Protein AF-A0A416ZP48-F1 (afdb_monomer_lite)

Foldseek 3Di:
DFLVVLLVVLLVLCVPDDPVLSVVVSVVSVVVDVVCDRVCRVVVCVVCDHSNSVSVVSVVVVVVVD

Secondary structure (DSSP, 8-state):
--HHHHHHHHHHHHTTS-HHHHHHHHHHHHHHHHHHHHHHHHHHHHHH--HHHHHHHHHHHHHHT-

pLDDT: mean 88.85, std 8.15, range [46.56, 94.12]

Structure (mmCIF, N/CA/C/O backbone):
data_AF-A0A416ZP48-F1
#
_entry.id   AF-A0A416ZP48-F1
#
loop_
_atom_site.group_PDB
_atom_site.id
_atom_site.type_symbol
_atom_site.label_atom_id
_atom_site.label_alt_id
_atom_site.label_comp_id
_atom_site.label_asym_id
_atom_site.label_entity_id
_atom_site.label_seq_id
_atom_site.pdbx_PDB_ins_code
_atom_site.Cartn_x
_atom_site.Cartn_y
_atom_site.Cartn_z
_atom_site.occupancy
_atom_site.B_iso_or_equiv
_atom_site.auth_seq_id
_atom_site.auth_comp_id
_atom_site.auth_asym_id
_atom_site.auth_atom_id
_atom_site.pdbx_PDB_model_num
ATOM 1 N N . MET A 1 1 ? -1.897 -1.107 13.598 1.00 82.38 1 MET A N 1
ATOM 2 C CA . MET A 1 1 ? -1.274 -0.626 12.356 1.00 82.38 1 MET A CA 1
ATOM 3 C C . MET A 1 1 ? -2.264 0.312 11.717 1.00 82.38 1 MET A C 1
ATOM 5 O O . MET A 1 1 ? -3.425 -0.067 11.619 1.00 82.38 1 MET A O 1
ATOM 9 N N . THR A 1 2 ? -1.827 1.514 11.375 1.00 90.06 2 THR A N 1
ATOM 10 C CA . THR A 1 2 ? -2.631 2.478 10.611 1.00 90.06 2 THR A CA 1
ATOM 11 C C . THR A 1 2 ? -2.348 2.327 9.119 1.00 90.06 2 THR A C 1
ATOM 13 O O . THR A 1 2 ? -1.342 1.719 8.734 1.00 90.06 2 THR A O 1
ATOM 16 N N . SER A 1 3 ? -3.201 2.905 8.277 1.00 89.25 3 SER A N 1
ATOM 17 C CA . SER A 1 3 ? -2.977 3.014 6.826 1.00 89.25 3 SER A CA 1
ATOM 18 C C . SER A 1 3 ? -1.587 3.580 6.490 1.00 89.25 3 SER A C 1
ATOM 20 O O . SER A 1 3 ? -0.851 3.014 5.685 1.00 89.25 3 SER A O 1
ATOM 22 N N . GLY A 1 4 ? -1.151 4.630 7.190 1.00 91.38 4 GLY A N 1
ATOM 23 C CA . GLY A 1 4 ? 0.181 5.219 7.005 1.00 91.38 4 GLY A CA 1
ATOM 24 C C . GLY A 1 4 ? 1.339 4.277 7.364 1.00 91.38 4 GLY A C 1
ATOM 25 O O . GLY A 1 4 ? 2.336 4.211 6.643 1.00 91.38 4 GLY A O 1
ATOM 26 N N . GLU A 1 5 ? 1.223 3.504 8.450 1.00 92.94 5 GLU A N 1
ATOM 27 C CA . GLU A 1 5 ? 2.224 2.477 8.776 1.00 92.94 5 GLU A CA 1
ATOM 28 C C . GLU A 1 5 ? 2.254 1.354 7.737 1.00 92.94 5 GLU A C 1
ATOM 30 O O . GLU A 1 5 ? 3.330 0.840 7.419 1.00 92.94 5 GLU A O 1
ATOM 35 N N . TYR A 1 6 ? 1.085 0.988 7.208 1.00 93.75 6 TYR A N 1
ATOM 36 C CA . TYR A 1 6 ? 0.952 -0.009 6.157 1.00 93.75 6 TYR A CA 1
ATOM 37 C C . TYR A 1 6 ? 1.664 0.435 4.881 1.00 93.75 6 TYR A C 1
ATOM 39 O O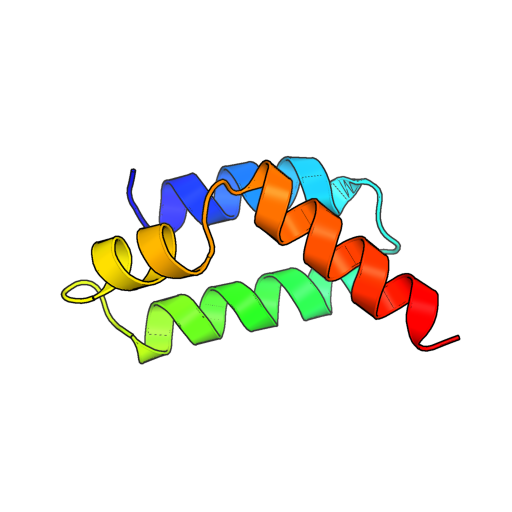 . TYR A 1 6 ? 2.560 -0.262 4.405 1.00 93.75 6 TYR A O 1
ATOM 47 N N . LEU A 1 7 ? 1.332 1.631 4.384 1.00 92.62 7 LEU A N 1
ATOM 48 C CA . LEU A 1 7 ? 1.922 2.223 3.185 1.00 92.62 7 LEU A CA 1
ATOM 49 C C . LEU A 1 7 ? 3.437 2.375 3.320 1.00 92.62 7 LEU A C 1
ATOM 51 O O . LEU A 1 7 ? 4.172 2.020 2.408 1.00 92.62 7 LEU A O 1
ATOM 55 N N . LYS A 1 8 ? 3.936 2.795 4.487 1.00 93.81 8 LYS A N 1
ATOM 56 C CA . LYS A 1 8 ? 5.381 2.913 4.735 1.00 93.81 8 LYS A CA 1
ATOM 57 C C . LYS A 1 8 ? 6.110 1.567 4.703 1.00 93.81 8 LYS A C 1
ATOM 59 O O . LYS A 1 8 ? 7.290 1.499 4.357 1.00 93.81 8 LYS A O 1
ATOM 64 N N . GLN A 1 9 ? 5.451 0.483 5.111 1.00 94.12 9 GLN A N 1
ATOM 65 C CA . GLN A 1 9 ? 6.010 -0.860 4.962 1.00 94.12 9 GLN A CA 1
ATOM 66 C C . GLN A 1 9 ? 5.934 -1.330 3.513 1.00 94.12 9 GLN A C 1
ATOM 68 O O . GLN A 1 9 ? 6.916 -1.871 3.006 1.00 94.12 9 GLN A O 1
ATOM 73 N N . LEU A 1 10 ? 4.803 -1.088 2.852 1.00 92.38 10 LEU A N 1
ATOM 74 C CA . LEU A 1 10 ? 4.587 -1.410 1.450 1.00 92.38 10 LEU A CA 1
ATOM 75 C C . LEU A 1 10 ? 5.647 -0.737 0.566 1.00 92.38 10 LEU A C 1
ATOM 77 O O . LEU A 1 10 ? 6.325 -1.425 -0.191 1.00 92.38 10 LEU A O 1
ATOM 81 N N . GLU A 1 11 ? 5.902 0.556 0.780 1.00 92.50 11 GLU A N 1
ATOM 82 C CA . GLU A 1 11 ? 6.952 1.350 0.133 1.00 92.50 11 GLU A CA 1
ATOM 83 C C . GLU A 1 11 ? 8.307 0.632 0.166 1.00 92.50 11 GLU A C 1
ATOM 85 O O . GLU A 1 11 ? 8.975 0.488 -0.857 1.00 92.50 11 GLU A O 1
ATOM 90 N N . LYS A 1 12 ? 8.712 0.108 1.330 1.00 93.44 12 LYS A N 1
ATOM 91 C CA . LYS A 1 12 ? 9.992 -0.605 1.476 1.00 93.44 12 LYS A CA 1
ATOM 92 C C . LYS A 1 12 ? 10.063 -1.873 0.634 1.00 93.44 12 LYS A C 1
ATOM 94 O O . LYS A 1 12 ? 11.146 -2.218 0.159 1.00 93.44 12 LYS A O 1
ATOM 99 N N . TYR A 1 13 ? 8.948 -2.585 0.488 1.00 91.75 13 TYR A N 1
ATOM 100 C CA . TYR A 1 13 ? 8.884 -3.784 -0.342 1.00 91.75 13 TYR A CA 1
ATOM 101 C C . TYR A 1 13 ? 8.875 -3.418 -1.827 1.00 91.75 13 TYR A C 1
ATOM 103 O O . TYR A 1 13 ? 9.632 -4.007 -2.599 1.00 91.75 13 TYR A O 1
ATOM 111 N N . LEU A 1 14 ? 8.089 -2.410 -2.206 1.00 89.38 14 LEU A N 1
ATOM 112 C CA . LEU A 1 14 ? 7.936 -1.948 -3.582 1.00 89.38 14 LEU A CA 1
ATOM 113 C C . LEU A 1 14 ? 9.142 -1.165 -4.105 1.00 89.38 14 LEU A C 1
ATOM 115 O O . LEU A 1 14 ? 9.312 -1.077 -5.311 1.00 89.38 14 LEU A O 1
ATOM 119 N N . ARG A 1 15 ? 10.047 -0.683 -3.246 1.00 88.88 15 ARG A N 1
ATOM 120 C CA . ARG A 1 15 ? 11.272 0.031 -3.656 1.00 88.88 15 ARG A CA 1
ATOM 121 C C . ARG A 1 15 ? 12.195 -0.764 -4.596 1.00 88.88 15 ARG A C 1
ATOM 123 O O . ARG A 1 15 ? 13.151 -0.213 -5.131 1.00 88.88 15 ARG A O 1
ATOM 130 N N . LYS A 1 16 ? 11.964 -2.072 -4.745 1.00 86.88 16 LYS A N 1
ATOM 131 C CA . LYS A 1 16 ? 12.674 -2.941 -5.696 1.00 86.88 16 LYS A CA 1
ATOM 132 C C . LYS A 1 16 ? 12.089 -2.907 -7.114 1.00 86.88 16 LYS A C 1
ATOM 134 O O . LYS A 1 16 ? 12.720 -3.449 -8.017 1.00 86.88 16 LYS A O 1
ATOM 139 N N . LEU A 1 17 ? 10.896 -2.344 -7.290 1.00 86.62 17 LEU A N 1
ATOM 140 C CA . LEU A 1 17 ? 10.229 -2.211 -8.580 1.00 86.62 17 LEU A CA 1
ATOM 141 C C . LEU A 1 17 ? 10.815 -1.052 -9.399 1.00 86.62 17 LEU A C 1
ATOM 143 O O . LEU A 1 17 ? 11.438 -0.146 -8.835 1.00 86.62 17 LEU A O 1
ATOM 147 N N . PRO A 1 18 ? 10.612 -1.064 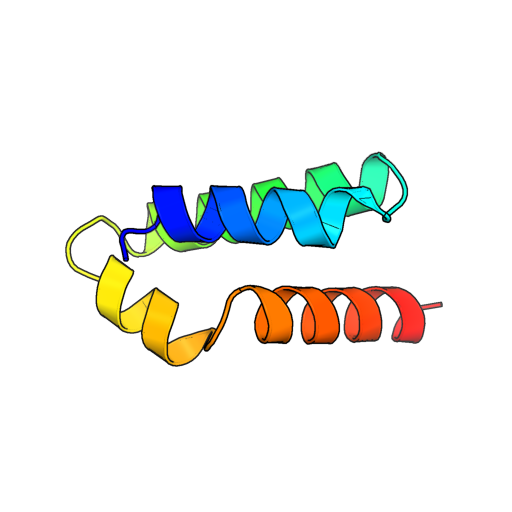-10.728 1.00 90.19 18 PRO A N 1
ATOM 148 C CA . PRO A 1 18 ? 10.817 0.114 -11.558 1.00 90.19 18 PRO A CA 1
ATOM 149 C C . PRO A 1 18 ? 10.035 1.305 -11.005 1.00 90.19 18 PRO A C 1
ATOM 151 O O . PRO A 1 18 ? 8.952 1.138 -10.452 1.00 90.19 18 PRO A O 1
ATOM 154 N N . GLN A 1 19 ? 10.570 2.511 -11.190 1.00 88.81 19 GLN A N 1
ATOM 155 C CA . GLN A 1 19 ? 9.967 3.726 -10.645 1.00 88.81 19 GLN A CA 1
ATOM 156 C C . GLN A 1 19 ? 8.499 3.895 -11.071 1.00 88.81 19 GLN A C 1
ATOM 158 O O . GLN A 1 19 ? 7.664 4.154 -10.216 1.00 88.81 19 GLN A O 1
ATOM 163 N N . SER A 1 20 ? 8.180 3.627 -12.342 1.00 89.88 20 SER A N 1
ATOM 164 C CA . SER A 1 20 ? 6.805 3.697 -12.852 1.00 89.88 20 SER A CA 1
ATOM 165 C C . SER A 1 20 ? 5.857 2.734 -12.131 1.00 89.88 20 SER A C 1
ATOM 167 O O . SER A 1 20 ? 4.789 3.152 -11.710 1.00 89.88 20 SER A O 1
ATOM 169 N N . ASP A 1 21 ? 6.245 1.465 -11.959 1.00 89.62 21 ASP A N 1
ATOM 170 C CA . ASP A 1 21 ? 5.426 0.469 -11.251 1.00 89.62 21 ASP A CA 1
ATOM 171 C C . ASP A 1 21 ? 5.284 0.810 -9.763 1.00 89.62 21 ASP A C 1
ATOM 173 O O . ASP A 1 21 ? 4.244 0.576 -9.158 1.00 89.62 21 ASP A O 1
ATOM 177 N N . TYR A 1 22 ? 6.344 1.348 -9.156 1.00 91.00 22 TYR A N 1
ATOM 178 C CA . TYR A 1 22 ? 6.321 1.805 -7.772 1.00 91.00 22 TYR A CA 1
ATOM 179 C C . TYR A 1 22 ? 5.344 2.972 -7.579 1.00 91.00 22 TYR A C 1
ATOM 181 O O . TYR A 1 22 ? 4.566 2.944 -6.629 1.00 91.00 22 TYR A O 1
ATOM 189 N N . GLU A 1 23 ? 5.389 3.983 -8.450 1.00 91.88 23 GLU A N 1
ATOM 190 C CA . GLU A 1 23 ? 4.508 5.153 -8.375 1.00 91.88 23 GLU A CA 1
ATOM 191 C C . GLU A 1 23 ? 3.045 4.737 -8.549 1.00 91.88 23 GLU A C 1
ATOM 193 O O . GLU A 1 23 ? 2.227 5.057 -7.691 1.00 91.88 23 GLU A O 1
ATOM 198 N N . ASP A 1 24 ? 2.756 3.929 -9.571 1.00 91.19 24 ASP A N 1
ATOM 199 C CA . ASP A 1 24 ? 1.415 3.408 -9.868 1.00 91.19 24 ASP A CA 1
ATOM 200 C C . ASP A 1 24 ? 0.854 2.585 -8.695 1.00 91.19 24 ASP A C 1
ATOM 202 O O . ASP A 1 24 ? -0.262 2.793 -8.221 1.00 91.19 24 ASP A O 1
ATOM 206 N N . ALA A 1 25 ? 1.683 1.706 -8.127 1.00 91.12 25 ALA A N 1
ATOM 207 C CA . ALA A 1 25 ? 1.322 0.911 -6.966 1.00 91.12 25 ALA A CA 1
ATOM 208 C C . ALA A 1 25 ? 1.038 1.763 -5.726 1.00 91.12 25 ALA A C 1
ATOM 210 O O . ALA A 1 25 ? 0.041 1.556 -5.033 1.00 91.12 25 ALA A O 1
ATOM 211 N N . MET A 1 26 ? 1.938 2.694 -5.404 1.00 92.06 26 MET A N 1
ATOM 212 C CA . MET A 1 26 ? 1.790 3.540 -4.225 1.00 92.06 26 MET A CA 1
ATOM 213 C C . MET A 1 26 ? 0.572 4.450 -4.349 1.00 92.06 26 MET A C 1
ATOM 215 O O . MET A 1 26 ? -0.127 4.634 -3.352 1.00 92.06 26 MET A O 1
ATOM 219 N N . GLU A 1 27 ? 0.294 4.971 -5.544 1.00 93.44 27 GLU A N 1
ATOM 220 C CA . GLU A 1 27 ? -0.916 5.735 -5.839 1.00 93.44 27 GLU A CA 1
ATOM 221 C C . GLU A 1 27 ? -2.161 4.871 -5.622 1.00 93.44 27 GLU A C 1
ATOM 223 O O . GLU A 1 27 ? -2.988 5.220 -4.781 1.00 93.44 27 GLU A O 1
ATOM 228 N N . TYR A 1 28 ? -2.217 3.676 -6.222 1.00 91.56 28 TYR A N 1
ATOM 229 C CA . TYR A 1 28 ? -3.332 2.738 -6.065 1.00 91.56 28 TYR A CA 1
ATOM 230 C C . TYR A 1 28 ? -3.667 2.448 -4.596 1.00 91.56 28 TYR A C 1
ATOM 232 O O . TYR A 1 28 ? -4.818 2.567 -4.174 1.00 91.56 28 TYR A O 1
ATOM 240 N N . PHE A 1 29 ? -2.671 2.083 -3.779 1.00 92.12 29 PHE A N 1
ATOM 241 C CA . PHE A 1 29 ? -2.927 1.799 -2.365 1.00 92.12 29 PHE A CA 1
ATOM 242 C C . PHE A 1 29 ? -3.294 3.061 -1.582 1.00 92.12 29 PHE A C 1
ATOM 244 O O . PHE A 1 29 ? -4.134 2.991 -0.687 1.00 92.12 29 PHE A O 1
ATOM 251 N N . THR A 1 30 ? -2.684 4.205 -1.896 1.00 92.12 30 THR A N 1
ATOM 252 C CA . THR A 1 30 ? -2.997 5.474 -1.225 1.00 92.12 30 THR A CA 1
ATOM 253 C C . THR A 1 30 ? -4.439 5.887 -1.491 1.00 92.12 30 THR A C 1
ATOM 255 O O . THR A 1 30 ? -5.152 6.213 -0.544 1.00 92.12 30 THR A O 1
ATOM 258 N N . GLU A 1 31 ? -4.889 5.812 -2.743 1.00 93.31 31 GLU A N 1
ATOM 259 C CA . GLU A 1 31 ? -6.277 6.083 -3.115 1.00 93.31 31 GLU A CA 1
ATOM 260 C C . GLU A 1 31 ? -7.236 5.079 -2.480 1.00 93.31 31 GLU A C 1
ATOM 262 O O . GLU A 1 31 ? -8.255 5.478 -1.928 1.00 93.31 31 GLU A O 1
ATOM 267 N N . TYR A 1 32 ? -6.879 3.793 -2.451 1.00 91.81 32 TYR A N 1
ATOM 268 C CA . TYR A 1 32 ? -7.705 2.765 -1.820 1.00 91.81 32 TYR A CA 1
ATOM 269 C C . TYR A 1 32 ? -7.918 3.012 -0.316 1.00 91.81 32 TYR A C 1
ATOM 271 O O . TYR A 1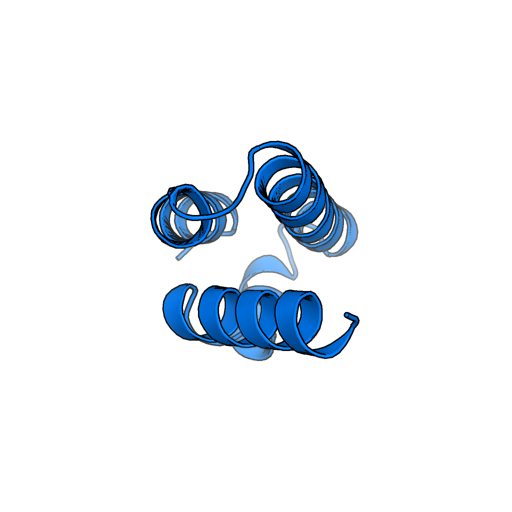 32 ? -9.033 2.893 0.192 1.00 91.81 32 TYR A O 1
ATOM 279 N N . PHE A 1 33 ? -6.868 3.413 0.408 1.00 91.94 33 PHE A N 1
ATOM 280 C CA . PHE A 1 33 ? -6.988 3.807 1.815 1.00 91.94 33 PHE A CA 1
ATOM 281 C C . PHE A 1 33 ? -7.749 5.125 2.002 1.00 91.94 33 PHE A C 1
ATOM 283 O O . PHE A 1 33 ? -8.475 5.270 2.987 1.00 91.94 33 PHE A O 1
ATOM 290 N N . ALA A 1 34 ? -7.581 6.083 1.088 1.00 91.81 34 ALA A N 1
ATOM 291 C CA . ALA A 1 34 ? -8.275 7.365 1.138 1.00 91.81 34 ALA A CA 1
ATOM 292 C C . ALA A 1 34 ? -9.786 7.212 0.894 1.00 91.81 34 ALA A C 1
ATOM 294 O O . ALA A 1 34 ? -10.569 7.814 1.626 1.00 91.81 34 ALA A O 1
ATOM 295 N N . ASP A 1 35 ? -10.179 6.382 -0.075 1.00 93.06 35 ASP A N 1
ATOM 296 C CA . ASP A 1 35 ? -11.576 6.090 -0.418 1.00 93.06 35 ASP A CA 1
ATOM 297 C C . ASP A 1 35 ? -12.294 5.345 0.713 1.00 93.06 35 ASP A C 1
ATOM 299 O O . ASP A 1 35 ? -13.395 5.714 1.119 1.00 93.06 35 ASP A O 1
ATOM 303 N N . ALA A 1 36 ? -11.622 4.357 1.312 1.00 91.81 36 ALA A N 1
ATOM 304 C CA . ALA A 1 36 ? -12.146 3.654 2.477 1.00 91.81 36 ALA A CA 1
ATOM 305 C C . ALA A 1 36 ? -12.315 4.580 3.695 1.00 91.81 36 ALA A C 1
ATOM 307 O O . ALA A 1 36 ? -13.232 4.406 4.506 1.00 91.81 36 ALA A O 1
ATOM 308 N N . GLY A 1 37 ? -11.422 5.559 3.832 1.00 89.88 37 GLY A N 1
ATOM 309 C CA . GLY A 1 37 ? -11.398 6.494 4.941 1.00 89.88 37 GLY A CA 1
ATOM 310 C C . GLY A 1 37 ? -10.867 5.889 6.250 1.00 89.88 37 GLY A C 1
ATOM 311 O O . GLY A 1 37 ? -10.681 4.675 6.391 1.00 89.88 37 GLY A O 1
ATOM 312 N N . PRO A 1 38 ? -10.628 6.741 7.261 1.00 87.94 38 PRO A N 1
ATOM 313 C CA . PRO A 1 38 ? -10.020 6.329 8.527 1.00 87.94 38 PRO A CA 1
ATOM 314 C C . PRO A 1 38 ? -10.885 5.342 9.322 1.00 87.94 38 PRO A C 1
ATOM 316 O O . PRO A 1 38 ? -10.363 4.573 10.122 1.00 87.94 38 PRO A O 1
ATOM 319 N N . GLU A 1 39 ? -12.199 5.332 9.099 1.0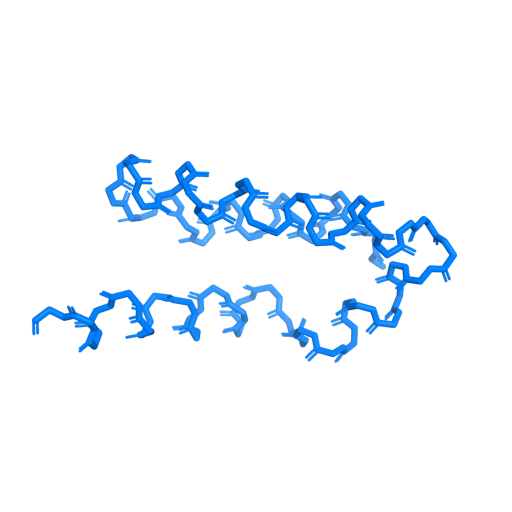0 91.38 39 GLU A N 1
ATOM 320 C CA . GLU A 1 39 ? -13.133 4.428 9.779 1.00 91.38 39 GLU A CA 1
ATOM 321 C C . GLU A 1 39 ? -12.981 2.976 9.300 1.00 91.38 39 GLU A C 1
ATOM 323 O O . GLU A 1 39 ? -13.173 2.040 10.078 1.00 91.38 39 GLU A O 1
ATOM 328 N N . ASN A 1 40 ? -12.566 2.786 8.042 1.00 91.50 40 ASN A N 1
ATOM 329 C CA . ASN A 1 40 ? -12.407 1.472 7.424 1.00 91.50 40 ASN A CA 1
ATOM 330 C C . ASN A 1 40 ? -10.943 1.047 7.264 1.00 91.50 40 ASN A C 1
ATOM 332 O O . ASN A 1 40 ? -10.693 -0.059 6.789 1.00 91.50 40 ASN A O 1
ATOM 336 N N . GLU A 1 41 ? -9.961 1.848 7.701 1.00 90.81 41 GLU A N 1
ATOM 337 C CA . GLU A 1 41 ? -8.539 1.523 7.499 1.00 90.81 41 GLU A CA 1
ATOM 338 C C . GLU A 1 41 ? -8.161 0.139 8.055 1.00 90.81 41 GLU A C 1
ATOM 340 O O . GLU A 1 41 ? -7.382 -0.596 7.454 1.00 90.81 41 GLU A O 1
ATOM 345 N N . GLN A 1 42 ? -8.754 -0.251 9.187 1.00 91.38 42 GLN A N 1
ATOM 346 C CA . GLN A 1 42 ? -8.525 -1.551 9.821 1.00 91.38 42 GLN A CA 1
ATOM 347 C C . GLN A 1 42 ? -9.134 -2.697 9.010 1.00 91.38 42 GLN A C 1
ATOM 349 O O . GLN A 1 42 ? -8.541 -3.774 8.934 1.00 91.38 42 GLN A O 1
ATOM 354 N N . ALA A 1 43 ? -10.308 -2.474 8.412 1.00 93.00 43 ALA A N 1
ATOM 355 C CA . ALA A 1 43 ? -10.953 -3.446 7.537 1.00 93.00 43 ALA A CA 1
ATOM 356 C C . ALA A 1 43 ? -10.107 -3.649 6.278 1.00 93.00 43 ALA A C 1
ATOM 358 O O . ALA A 1 43 ? -9.709 -4.775 5.998 1.00 93.00 43 ALA A O 1
ATOM 359 N N . VAL A 1 44 ? -9.695 -2.552 5.640 1.00 91.56 44 VAL A N 1
ATOM 360 C CA . VAL A 1 44 ? -8.809 -2.556 4.472 1.00 91.56 44 VAL A CA 1
ATOM 361 C C . VAL A 1 44 ? -7.499 -3.289 4.756 1.00 91.56 44 VAL A C 1
ATOM 363 O O . VAL A 1 44 ? -7.107 -4.178 4.008 1.00 91.56 44 VAL A O 1
ATOM 366 N N . ILE A 1 45 ? -6.825 -2.980 5.869 1.00 91.69 45 ILE A N 1
ATOM 367 C CA . ILE A 1 45 ? -5.595 -3.677 6.278 1.00 91.69 45 ILE A CA 1
ATOM 368 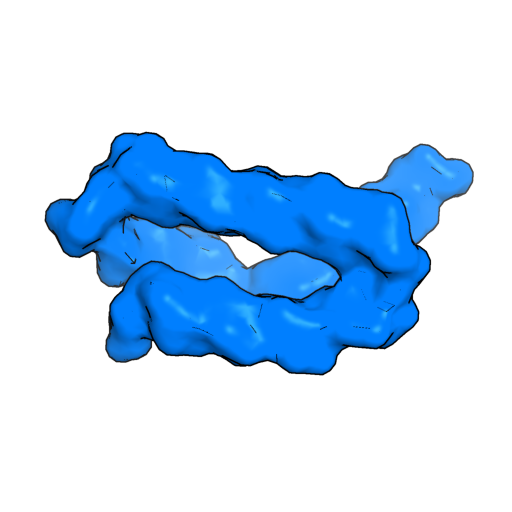C C . ILE A 1 45 ? -5.832 -5.182 6.425 1.00 91.69 45 ILE A C 1
ATOM 370 O O . ILE A 1 45 ? -4.975 -5.990 6.067 1.00 91.69 45 ILE A O 1
ATOM 374 N N . LYS A 1 46 ? -6.977 -5.571 6.986 1.00 91.56 46 LYS A N 1
ATOM 375 C CA . LYS A 1 46 ? -7.320 -6.976 7.194 1.00 91.56 46 LYS A CA 1
ATOM 376 C C . LYS A 1 46 ? -7.630 -7.686 5.875 1.00 91.56 46 LYS A C 1
ATOM 378 O O . LYS A 1 46 ? -7.250 -8.845 5.737 1.00 91.56 46 LYS A O 1
ATOM 383 N N . GLU A 1 47 ? -8.273 -7.004 4.932 1.00 91.94 47 GLU A N 1
ATOM 384 C CA . GLU A 1 47 ? -8.566 -7.513 3.589 1.00 91.94 47 GLU A CA 1
ATOM 385 C C . GLU A 1 47 ? -7.300 -7.664 2.742 1.00 91.94 47 GLU A C 1
ATOM 387 O O . GLU A 1 47 ? -7.081 -8.717 2.147 1.00 91.94 47 GLU A O 1
ATOM 392 N N . LEU A 1 48 ? -6.421 -6.660 2.754 1.00 89.88 48 LEU A N 1
ATOM 393 C CA . LEU A 1 48 ? -5.138 -6.698 2.046 1.00 89.88 48 LEU A CA 1
ATOM 394 C C . LEU A 1 48 ? -4.130 -7.673 2.681 1.00 89.88 48 LEU A C 1
ATOM 396 O O . LEU A 1 48 ? -3.143 -8.062 2.053 1.00 89.88 48 LEU A O 1
ATOM 400 N N . GLY A 1 49 ? -4.342 -8.062 3.940 1.00 92.12 49 GLY A N 1
ATOM 401 C CA . GLY A 1 49 ? -3.411 -8.890 4.697 1.00 92.12 49 GLY A CA 1
ATOM 402 C C . GLY A 1 49 ? -2.127 -8.135 5.042 1.00 92.12 49 GLY A C 1
ATOM 403 O O . GLY A 1 49 ? -2.109 -6.915 5.159 1.00 92.12 49 GLY A O 1
ATOM 404 N N . THR A 1 50 ? -1.010 -8.839 5.242 1.00 93.12 50 THR A N 1
ATOM 405 C CA . THR A 1 50 ? 0.248 -8.160 5.609 1.00 93.12 50 THR A CA 1
ATOM 406 C C . THR A 1 50 ? 0.820 -7.349 4.435 1.00 93.12 50 THR A C 1
ATOM 408 O O . THR A 1 50 ? 0.737 -7.803 3.295 1.00 93.12 50 THR A O 1
ATOM 411 N N . PRO A 1 51 ? 1.498 -6.206 4.673 1.00 92.31 51 PRO A N 1
ATOM 412 C CA . PRO A 1 51 ? 2.072 -5.389 3.593 1.00 92.31 51 PRO A CA 1
ATOM 413 C C . PRO A 1 51 ? 3.082 -6.162 2.735 1.00 92.31 51 PRO A C 1
ATOM 415 O O . PRO A 1 51 ? 3.236 -5.900 1.547 1.00 92.31 51 PRO A O 1
ATOM 418 N N . LYS A 1 52 ? 3.737 -7.177 3.311 1.00 92.38 52 LYS A N 1
ATOM 419 C CA . LYS A 1 52 ? 4.598 -8.105 2.572 1.00 92.38 52 LYS A CA 1
ATOM 420 C C . LYS A 1 52 ? 3.810 -8.966 1.577 1.00 92.38 52 LYS A C 1
ATOM 422 O O . LYS A 1 52 ? 4.295 -9.194 0.473 1.00 92.38 52 LYS A O 1
ATOM 427 N N . GLN A 1 53 ? 2.646 -9.480 1.979 1.00 92.50 53 GLN A N 1
ATOM 428 C CA . GLN A 1 53 ? 1.778 -10.280 1.110 1.00 92.50 53 GLN A CA 1
ATOM 429 C C . GLN A 1 53 ? 1.182 -9.418 0.005 1.00 92.50 53 GLN A C 1
ATOM 431 O O . GLN A 1 53 ? 1.330 -9.782 -1.154 1.00 92.50 53 GLN A O 1
ATOM 436 N N . ALA A 1 54 ? 0.616 -8.257 0.344 1.00 91.88 54 ALA A N 1
ATOM 437 C CA . ALA A 1 54 ? 0.070 -7.333 -0.646 1.00 91.88 54 ALA A CA 1
ATOM 438 C C . ALA A 1 54 ? 1.127 -6.901 -1.672 1.00 91.88 54 ALA A C 1
ATOM 440 O O . ALA A 1 54 ? 0.871 -6.942 -2.871 1.00 91.88 54 ALA A O 1
ATOM 441 N N . ALA A 1 55 ? 2.348 -6.577 -1.228 1.00 91.75 55 ALA A N 1
ATOM 442 C CA . ALA A 1 55 ? 3.440 -6.265 -2.145 1.00 91.75 55 ALA A CA 1
ATOM 443 C C . ALA A 1 55 ? 3.811 -7.457 -3.044 1.00 91.75 55 ALA A C 1
ATOM 445 O O . ALA A 1 55 ? 4.039 -7.270 -4.233 1.00 91.75 55 ALA A O 1
ATOM 446 N N . ALA A 1 56 ? 3.861 -8.681 -2.509 1.00 91.19 56 ALA A N 1
ATOM 447 C CA . ALA A 1 56 ? 4.171 -9.873 -3.300 1.00 91.19 56 ALA A CA 1
ATOM 448 C C . ALA A 1 56 ? 3.074 -10.201 -4.330 1.00 91.19 56 ALA A C 1
ATOM 450 O O . ALA A 1 56 ? 3.394 -10.518 -5.473 1.00 91.19 56 ALA A O 1
ATOM 451 N N . GLU A 1 57 ? 1.804 -10.096 -3.937 1.00 90.06 57 GLU A N 1
ATOM 452 C CA . GLU A 1 57 ? 0.635 -10.261 -4.810 1.00 90.06 57 GLU A CA 1
ATOM 453 C C . GLU A 1 57 ? 0.638 -9.213 -5.923 1.00 90.06 57 GLU A C 1
ATOM 455 O O . GLU A 1 57 ? 0.483 -9.547 -7.095 1.00 90.06 57 GLU A O 1
ATOM 460 N N . LEU A 1 58 ? 0.885 -7.948 -5.579 1.00 87.38 58 LEU A N 1
ATOM 461 C CA . LEU A 1 58 ? 0.992 -6.871 -6.553 1.00 87.38 58 LEU A CA 1
ATOM 462 C C . LEU A 1 58 ? 2.141 -7.126 -7.537 1.00 87.38 58 LEU A C 1
ATOM 464 O O . LEU A 1 58 ? 1.925 -7.100 -8.744 1.00 87.38 58 LEU A O 1
ATOM 468 N N . MET A 1 59 ? 3.344 -7.431 -7.039 1.00 86.62 59 MET A N 1
ATOM 469 C CA . MET A 1 59 ? 4.493 -7.759 -7.890 1.00 86.62 59 MET A CA 1
ATOM 470 C C . MET A 1 59 ? 4.176 -8.922 -8.827 1.00 86.62 59 MET A C 1
ATOM 472 O O . MET A 1 59 ? 4.533 -8.880 -9.999 1.00 86.62 59 MET A O 1
ATOM 476 N N . ARG A 1 60 ? 3.489 -9.953 -8.327 1.00 86.94 60 ARG A N 1
ATOM 477 C CA . ARG A 1 60 ? 3.073 -11.096 -9.135 1.00 86.94 60 ARG A CA 1
ATOM 478 C C . ARG A 1 60 ? 2.089 -10.678 -10.226 1.00 86.94 60 ARG A C 1
ATOM 480 O O . ARG A 1 60 ? 2.317 -11.032 -11.372 1.00 86.94 60 ARG A O 1
ATOM 487 N N . ASN A 1 61 ? 1.068 -9.887 -9.901 1.00 83.56 61 ASN A N 1
ATOM 488 C CA . ASN A 1 61 ? 0.090 -9.385 -10.873 1.00 83.56 61 ASN A CA 1
ATOM 489 C C . ASN A 1 61 ? 0.717 -8.463 -11.934 1.00 83.56 61 ASN A C 1
ATOM 491 O O . ASN A 1 61 ? 0.323 -8.513 -13.097 1.00 83.56 61 ASN A O 1
ATOM 495 N N . LEU A 1 62 ? 1.700 -7.643 -11.553 1.00 79.62 62 LEU A N 1
ATOM 496 C CA . LEU A 1 62 ? 2.448 -6.788 -12.483 1.00 79.62 62 LEU A CA 1
ATOM 497 C C . LEU A 1 62 ? 3.355 -7.607 -13.414 1.00 79.62 62 LEU A C 1
ATOM 499 O O . LEU A 1 62 ? 3.491 -7.281 -14.590 1.00 79.62 62 LEU A O 1
ATOM 503 N N . LEU A 1 63 ? 3.958 -8.687 -12.906 1.00 70.38 63 LEU A N 1
ATOM 504 C CA . LEU A 1 63 ? 4.811 -9.588 -13.687 1.00 70.38 63 LEU A CA 1
ATOM 505 C C . LEU A 1 63 ? 4.013 -10.519 -14.613 1.00 70.38 63 LEU A C 1
ATOM 507 O O . LEU A 1 63 ? 4.518 -10.865 -15.676 1.00 70.38 63 LEU A O 1
ATOM 511 N N . ASP A 1 64 ? 2.799 -10.916 -14.223 1.00 66.44 64 ASP A N 1
ATOM 512 C CA . ASP A 1 64 ? 1.927 -11.811 -15.004 1.00 66.44 64 ASP A CA 1
ATOM 513 C C . ASP A 1 64 ? 1.239 -11.086 -16.176 1.00 66.44 64 ASP A C 1
ATOM 515 O O . ASP A 1 64 ? 0.894 -11.698 -17.180 1.00 66.44 64 ASP A O 1
ATOM 519 N N . LYS A 1 65 ? 1.095 -9.755 -16.101 1.00 56.09 65 LYS A N 1
ATOM 520 C CA . LYS A 1 65 ? 0.526 -8.916 -17.173 1.00 56.09 65 LYS A CA 1
ATOM 521 C C . LYS A 1 65 ? 1.463 -8.676 -18.375 1.00 56.09 65 LYS A C 1
ATOM 523 O O . LYS A 1 65 ? 1.149 -7.818 -19.202 1.00 56.09 65 LYS A O 1
ATOM 528 N N . LYS A 1 66 ? 2.593 -9.383 -18.481 1.00 46.56 66 LYS A N 1
ATOM 529 C CA . LYS A 1 66 ? 3.629 -9.148 -19.503 1.00 46.56 66 LYS A CA 1
ATOM 530 C C . LYS A 1 66 ? 3.670 -10.195 -20.609 1.00 46.56 66 LYS A C 1
ATOM 532 O O . LYS A 1 66 ? 3.581 -11.398 -20.292 1.00 46.56 66 LYS A O 1
#

Radius of gyration: 11.45 Å; chains: 1; bounding box: 26×19×32 Å

Sequence (66 aa):
MTSGEYLKQLEKYLRKLPQSDYEDAMEYFTEYFADAGPENEQAVIKELGTPKQAAAELMRNLLDKK

=== Feature glossary ===
The features interleaved in this record are:

— What the protein is —

Sequence gives the chain of amino acids in standard one-letter code (A=alanine, C=cysteine, …, Y=tyrosine), read N→C. It is the only feature that is directly encoded by the gene; all structural features are derived from the folded form of this sequence.

Database cross-references. InterPro integrates a dozen domain/family signature databases into unified entries with residue-range hits. GO terms attach function/process/location labels with evidence codes. CATH codes position the fold in a four-level structural taxonomy. Organism is the NCBI-taxonomy species name.

— Where its atoms are —

Atomic coordinates in PDBx/mmCIF format — the same representation the Protein Data Bank distributes. Each line of the _atom_site loop places one backbone atom in Cartesian space (units: ångströms, origin: arbitrary).

The six renders are orthographic views along the three Cartesian axes in both directions. Representation (cartoon, sticks, or surface) and color scheme (sequence-rainbow or by-chain) vary across proteins so the training set covers all the common visualization conventions.

— Local backbone conformation —

Eight-state secondary structure (DSSP): H is the canonical α-helix, G the tighter 3₁₀-helix, I the wider π-helix; E/B are β-structure, T and S are turns and bends, and '-' is everything else. DSSP derives these from the pattern of main-chain N–H···O=C hydrogen bonds, not from the sequence.

P-SEA three-state annotation labels each residue as helix, strand, or coil based purely on the geometry of the Cα trace. It serves as a fallback when the full backbone (and thus DSSP) is unavailable.

The φ/ψ torsion pair specifies the backbone conformation at each residue. φ rotates about the N–Cα bond, ψ about the Cα–C bond. Steric clashes forbid most of the (φ, ψ) plane — the allowed regions (α-helix basin, β-sheet basin, left-handed helix) are the Ramachandran-allowed regions.

— Global shape and packing —

The geometric summary reports three shape descriptors. Rg (radius of gyration) measures how spread out the Cα atoms are about their centre of mass; compact globular proteins have small Rg, elongated or unfolded ones large. Cα contacts (<8 Å, |i−j|>4) count long-range residue pairs in spatial proximity — high for tightly packed folds, near zero for rods or random coil. The bounding-box extents give the protein's footprint along x, y, z in Å.

Solvent-accessible surface area (SASA) is the area in Å² traced out by the centre of a 1.4 Å probe sphere (a water molecule) rolled over the protein's van der Waals surface (Shrake–Rupley / Lee–Richards construction). Buried residues have near-zero SASA; fully exposed residues can exceed 200 Å². The total SASA scales roughly with the number of surface residues.

The contact map is a binary N×N matrix image: pixel (i, j) is dark where Cα_i and Cα_j are within 8 Å and |i−j|>4. Because the |i−j|>4 filter removes local helical contacts, off-diagonal stripes parallel to the main diagonal indicate parallel β-sheets; stripes perpendicular to it indicate antiparallel β-sheets. The Ramachandran plot scatters every residue's (φ, ψ) pair against the sterically allowed regions. The PAE heatmap renders the predicted-aligned-error matrix.

— Structural neighborhood —

3Di is Foldseek's structural alphabet. Each residue is assigned one of twenty discrete states based on how its Cα sits relative to its spatial (not sequential) neighbors. Aligning 3Di strings finds structural homologs roughly as well as full 3D superposition, but orders of magnitude faster.

Nearest PDB neighbors are the top structural matches found by Foldseek when searching this structure against the entire Protein Data Bank. Each hit reports a TM-score (0 to 1; >0.5 almost always implies the same fold) and an E-value. These are *structural* homologs — they may share no detectable sequence similarity.

— Confidence and disorder —

For AlphaFold models, the B-factor field carries pLDDT — the model's own estimate of local accuracy on a 0–100 scale. Regions with pLDDT<50 should be treated as essentially unmodeled; they often correspond to intrinsically disordered segments.

Crystallographic B-factors measure how much each atom's electron density is smeared out, in Å². They rise in mobile loops and surface residues and fall in the buried interior. In AlphaFold models this column is repurposed to hold pLDDT instead.

Predicted aligned error is AlphaFold's pairwise confidence. Unlike pLDDT (per-residue), PAE is per-residue-pair and captures whether two parts of the structure are correctly placed relative to each other. Units are ångströms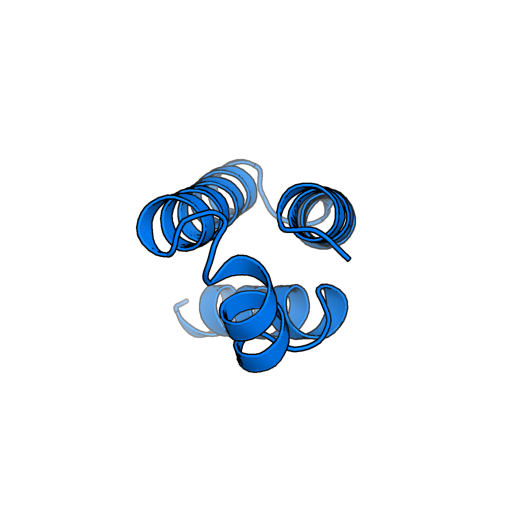 of expected positional error.